Protein AF-A0A5F1ZNI3-F1 (afdb_monomer)

Solvent-accessible surface area (backbone atoms only — 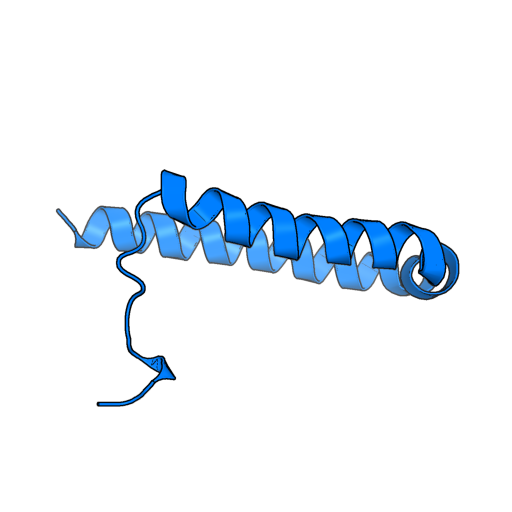not comparable to full-atom values): 4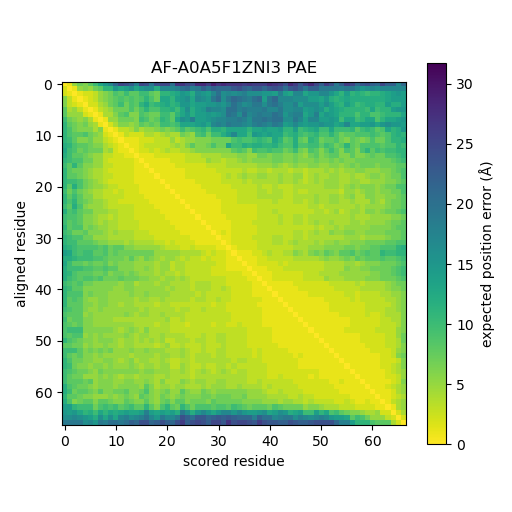053 Å² total; per-residue (Å²): 136,60,80,92,75,60,80,81,84,69,50,77,73,67,44,46,62,55,51,51,56,56,50,50,53,53,51,50,46,52,72,76,41,42,78,67,49,60,79,44,43,67,63,54,49,52,54,49,53,54,49,50,55,50,51,53,51,52,50,54,51,51,64,61,71,76,108

Foldseek 3Di:
DDPVPDDDPDDPVNCVVVVVVVVVVVVVCCVPPVVVCVVVVVVVVVVVVVVVVVVVVVVVVVVVVVD

Secondary structure (DSSP, 8-state):
--GGG------TTTHHHHHHHHHHHHHHHHHHHHHHHHHTHHHHHHHHHHHHHHHHHHHHHHHHHT-

Organism: NCBI:txid2484983

Radius of gyration: 16.18 Å; Cα contacts (8 Å, |Δi|>4): 3; chains: 1; bounding box: 28×24×41 Å

pLDDT: mean 87.76, std 12.02, range [45.0, 98.25]

Mean predicted aligned error: 6.16 Å

Sequence (67 aa):
MNFFTKETSWSNAEFIVFKLCVASIYVLIGAYFSSFFLQYRIVITVVFAITVVWTVSLWLKKMRSTK

Structure (mmCIF, N/CA/C/O backbone):
data_AF-A0A5F1ZNI3-F1
#
_entry.id   AF-A0A5F1ZNI3-F1
#
loop_
_atom_site.group_PDB
_atom_site.id
_atom_site.type_symbol
_atom_site.label_atom_id
_atom_site.label_alt_id
_atom_site.label_comp_id
_atom_site.label_asym_id
_atom_site.label_entity_id
_atom_site.label_seq_id
_atom_site.pdbx_PDB_ins_code
_atom_site.Cartn_x
_atom_site.Cartn_y
_atom_site.Cartn_z
_atom_site.occupancy
_atom_site.B_iso_or_equiv
_atom_site.auth_seq_id
_atom_site.auth_comp_id
_atom_site.auth_asym_id
_atom_site.auth_atom_id
_atom_site.pdbx_PDB_model_num
ATOM 1 N N . MET A 1 1 ? 0.231 11.423 25.389 1.00 45.00 1 MET A N 1
ATOM 2 C CA . MET A 1 1 ? -0.590 10.640 24.434 1.00 45.00 1 MET A CA 1
ATOM 3 C C . MET A 1 1 ? 0.154 10.592 23.111 1.00 45.00 1 MET A C 1
ATOM 5 O O . MET A 1 1 ? 0.548 11.648 22.636 1.00 45.00 1 MET A O 1
ATOM 9 N N . ASN A 1 2 ? 0.424 9.402 22.573 1.00 68.88 2 ASN A N 1
ATOM 10 C CA . ASN A 1 2 ? 1.259 9.238 21.383 1.00 68.88 2 ASN A CA 1
ATOM 11 C C . ASN A 1 2 ? 0.400 9.417 20.116 1.00 68.88 2 ASN A C 1
ATOM 13 O O . ASN A 1 2 ? -0.688 8.850 20.036 1.00 68.88 2 ASN A O 1
ATOM 17 N N . PHE A 1 3 ? 0.854 10.201 19.134 1.00 68.31 3 PHE A N 1
ATOM 18 C CA . PHE A 1 3 ? 0.110 10.445 17.883 1.00 68.31 3 PHE A CA 1
ATOM 19 C C . PHE A 1 3 ? -0.237 9.130 17.161 1.00 68.31 3 PHE A C 1
ATOM 21 O O . PHE A 1 3 ? -1.338 8.962 16.646 1.00 68.31 3 PHE A O 1
ATOM 28 N N . PHE A 1 4 ? 0.672 8.157 17.234 1.00 65.75 4 PHE A N 1
ATOM 29 C CA . PHE A 1 4 ? 0.561 6.842 16.602 1.00 65.75 4 PHE A CA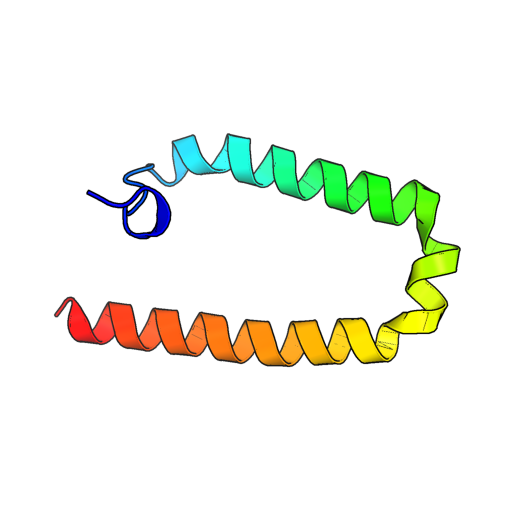 1
ATOM 30 C C . PHE A 1 4 ? -0.484 5.904 17.219 1.00 65.75 4 PHE A C 1
ATOM 32 O O . PHE A 1 4 ? -0.830 4.900 16.607 1.00 65.75 4 PHE A O 1
ATOM 39 N N . THR A 1 5 ? -0.983 6.200 18.422 1.00 69.19 5 THR A N 1
ATOM 40 C CA . THR A 1 5 ? -1.982 5.365 19.110 1.00 69.19 5 THR A CA 1
ATOM 41 C C . THR A 1 5 ? -3.372 5.998 19.112 1.00 69.19 5 THR A C 1
ATOM 43 O O . THR A 1 5 ? -4.277 5.475 19.756 1.00 69.19 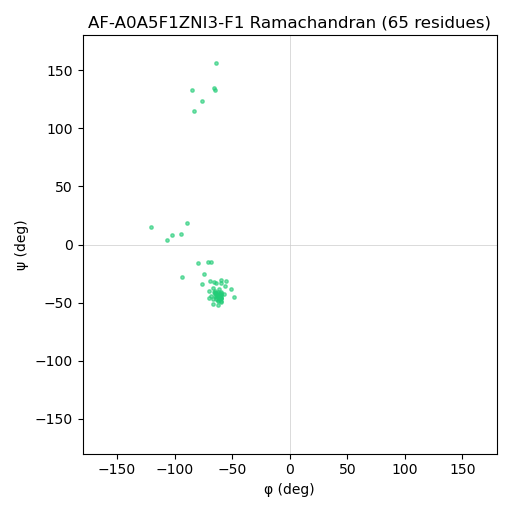5 THR A O 1
ATOM 46 N N . LYS A 1 6 ? -3.550 7.150 18.451 1.00 75.88 6 LYS A N 1
ATOM 47 C CA . LYS A 1 6 ? -4.835 7.848 18.411 1.00 75.88 6 LYS A CA 1
ATOM 48 C C . LYS A 1 6 ? -5.711 7.242 17.319 1.00 75.88 6 LYS A C 1
ATOM 50 O O . LYS A 1 6 ? -5.396 7.343 16.137 1.00 75.88 6 LYS A O 1
ATOM 55 N N . GLU A 1 7 ? -6.816 6.623 17.721 1.00 69.75 7 GLU A N 1
ATOM 56 C CA . GLU A 1 7 ? -7.823 6.156 16.773 1.00 69.75 7 GLU A CA 1
ATOM 57 C C . GLU A 1 7 ? -8.476 7.361 16.077 1.00 69.75 7 GLU A C 1
ATOM 59 O O . GLU A 1 7 ? -8.802 8.371 16.706 1.00 69.75 7 GLU A O 1
ATOM 64 N N . THR A 1 8 ? -8.628 7.272 14.757 1.00 69.44 8 THR A N 1
ATOM 65 C CA . THR A 1 8 ? -9.384 8.257 13.981 1.00 69.44 8 THR A CA 1
ATOM 66 C C . THR A 1 8 ? -10.877 8.009 14.195 1.00 69.44 8 THR A C 1
ATOM 68 O O . THR A 1 8 ? -11.364 6.905 13.967 1.00 69.44 8 THR A O 1
ATOM 71 N N . SER A 1 9 ? -11.602 9.033 14.652 1.00 72.12 9 SER A N 1
ATOM 72 C CA . SER A 1 9 ? -13.054 8.990 14.876 1.00 72.12 9 SER A CA 1
ATOM 73 C C . SER A 1 9 ? -13.860 9.391 13.637 1.00 72.12 9 SER A C 1
ATOM 75 O O . SER A 1 9 ? -15.009 9.807 13.770 1.00 72.12 9 SER A O 1
ATOM 77 N N . TRP A 1 10 ? -13.248 9.364 12.449 1.00 77.00 10 TRP A N 1
ATOM 78 C CA . TRP A 1 10 ? -13.887 9.855 11.232 1.00 77.00 10 TRP A CA 1
ATOM 79 C C . TRP A 1 10 ? -15.090 8.989 10.884 1.00 77.00 10 TRP A C 1
ATOM 81 O O . TRP A 1 10 ? -15.007 7.758 10.843 1.00 77.00 10 TRP A O 1
ATOM 91 N N . SER A 1 11 ? -16.204 9.644 10.582 1.00 79.50 11 SER A N 1
ATOM 92 C CA . SER A 1 11 ? -17.344 8.973 9.977 1.00 79.50 11 SER A CA 1
ATOM 93 C C . SER A 1 11 ? -16.971 8.451 8.583 1.00 79.50 11 SER A C 1
ATOM 95 O O . SER A 1 11 ? -16.082 8.974 7.903 1.00 79.50 11 SER A O 1
ATOM 97 N N . ASN A 1 12 ? -17.684 7.425 8.108 1.00 79.25 12 ASN A N 1
ATOM 98 C CA . ASN A 1 12 ? -17.453 6.871 6.768 1.00 79.25 12 ASN A CA 1
ATOM 99 C C . ASN A 1 12 ? -17.555 7.931 5.659 1.00 79.25 12 ASN A C 1
ATOM 101 O O . ASN A 1 12 ? -16.862 7.802 4.653 1.00 79.25 12 ASN A O 1
ATOM 105 N N . ALA A 1 13 ? -18.397 8.952 5.846 1.00 82.69 13 ALA A N 1
ATOM 106 C CA . ALA A 1 13 ? -18.580 10.047 4.899 1.00 82.69 13 ALA A CA 1
ATOM 107 C C . ALA A 1 13 ? -17.348 10.964 4.837 1.00 82.69 13 ALA A C 1
ATOM 109 O O . ALA A 1 13 ? -16.854 11.252 3.750 1.00 82.69 13 ALA A O 1
ATOM 110 N N . GLU A 1 14 ? -16.791 11.351 5.987 1.00 83.69 14 GLU A N 1
ATOM 111 C CA . GLU A 1 14 ? -15.563 12.161 6.058 1.00 83.69 14 GLU A CA 1
ATOM 112 C C . GLU A 1 14 ? -14.360 11.403 5.482 1.00 83.69 14 GLU A C 1
ATOM 114 O O . GLU A 1 14 ? -13.492 11.973 4.819 1.00 83.69 14 GLU A O 1
ATOM 119 N N . PHE A 1 15 ? -14.342 10.080 5.650 1.00 85.75 15 PHE A N 1
ATOM 120 C CA . PHE A 1 15 ? -13.280 9.227 5.131 1.00 85.75 15 PHE A CA 1
ATOM 121 C C . PHE A 1 15 ? -13.263 9.120 3.592 1.00 85.75 15 PHE A C 1
ATOM 123 O O . PHE A 1 15 ? -12.249 8.715 3.021 1.00 85.75 15 PHE A O 1
ATOM 130 N N . ILE A 1 16 ? -14.330 9.526 2.888 1.00 91.75 16 ILE A N 1
ATOM 131 C CA . ILE A 1 16 ? -14.384 9.517 1.412 1.00 91.75 16 ILE A CA 1
ATOM 132 C C . ILE A 1 16 ? -13.327 10.444 0.806 1.00 91.75 16 ILE A C 1
ATOM 134 O O . ILE A 1 16 ? -12.644 10.042 -0.135 1.00 91.75 16 ILE A O 1
ATOM 138 N N . VAL A 1 17 ? -13.147 11.651 1.351 1.00 89.75 17 VAL A N 1
ATOM 139 C CA . VAL A 1 17 ? -12.165 12.622 0.831 1.00 89.75 17 VAL A CA 1
ATOM 140 C C . VAL A 1 17 ? -10.752 12.045 0.909 1.00 89.75 17 VAL A C 1
ATOM 142 O O . VAL A 1 17 ? -9.981 12.123 -0.048 1.00 89.75 17 VAL A O 1
ATOM 145 N N . PHE A 1 18 ? -10.433 11.384 2.022 1.00 88.31 18 PHE A N 1
ATOM 146 C CA . PHE A 1 18 ? -9.154 10.707 2.192 1.00 88.31 18 PHE A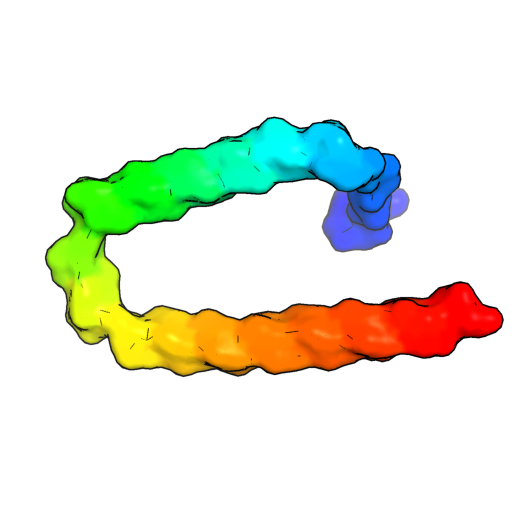 CA 1
ATOM 147 C C . PHE A 1 18 ? -8.990 9.530 1.218 1.00 88.31 18 PHE A C 1
ATOM 149 O O . PHE A 1 18 ? -7.948 9.416 0.574 1.00 88.31 18 PHE A O 1
ATOM 156 N N . LYS A 1 19 ? -10.024 8.692 1.038 1.00 90.06 19 LYS A N 1
ATOM 157 C CA . LYS A 1 19 ? -9.997 7.603 0.043 1.00 90.06 19 LYS A CA 1
ATOM 158 C C . LYS A 1 19 ? -9.738 8.121 -1.368 1.00 90.06 19 LYS A C 1
ATOM 160 O O . LYS A 1 19 ? -8.949 7.515 -2.083 1.00 90.06 19 LYS A O 1
ATOM 165 N N . LEU A 1 20 ? -10.368 9.230 -1.757 1.00 94.94 20 LEU A N 1
ATOM 166 C CA . LEU A 1 20 ? -10.155 9.851 -3.065 1.00 94.94 20 LEU A CA 1
ATOM 167 C C . LEU A 1 20 ? -8.726 10.384 -3.219 1.00 94.94 20 LEU A C 1
ATOM 169 O O . LEU A 1 20 ? -8.122 10.171 -4.266 1.00 94.94 20 LEU A O 1
ATOM 173 N N . CYS A 1 21 ? -8.167 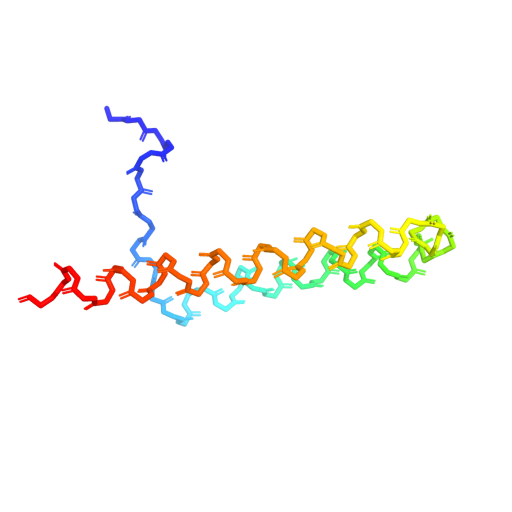11.011 -2.180 1.00 94.75 21 CYS A N 1
ATOM 174 C CA . CYS A 1 21 ? -6.774 11.470 -2.164 1.00 94.75 21 CYS A CA 1
ATOM 175 C C . CYS A 1 21 ? -5.777 10.311 -2.354 1.00 94.75 21 CYS A C 1
ATOM 177 O O . CYS A 1 21 ? -4.868 10.383 -3.178 1.00 94.75 21 CYS A O 1
ATOM 179 N N . VAL A 1 22 ? -5.967 9.203 -1.635 1.00 95.38 22 VAL A N 1
ATOM 180 C CA . VAL A 1 22 ? -5.098 8.022 -1.764 1.00 95.38 22 VAL A CA 1
ATOM 181 C C . VAL A 1 22 ? -5.305 7.320 -3.113 1.00 95.38 22 VAL A C 1
ATOM 183 O O . VAL A 1 22 ? -4.346 6.892 -3.753 1.00 95.38 22 VAL A O 1
ATOM 186 N N . ALA A 1 23 ? -6.547 7.222 -3.589 1.00 95.81 23 ALA A N 1
ATOM 187 C CA . ALA A 1 23 ? -6.839 6.630 -4.890 1.00 95.81 23 ALA A CA 1
ATOM 188 C C . ALA A 1 23 ? -6.208 7.433 -6.037 1.00 95.81 23 ALA A C 1
ATOM 190 O O . ALA A 1 23 ? -5.644 6.838 -6.955 1.00 95.81 23 ALA A O 1
ATOM 191 N N . SER A 1 24 ? -6.255 8.769 -5.983 1.00 96.94 24 SER A N 1
ATOM 192 C CA . SER A 1 24 ? -5.715 9.618 -7.046 1.00 96.94 24 SER A CA 1
ATOM 193 C C . SER A 1 24 ? -4.200 9.477 -7.184 1.00 96.94 24 SER A C 1
ATOM 195 O O . SER A 1 24 ? -3.712 9.344 -8.307 1.00 96.94 24 SER A O 1
ATOM 197 N N . ILE A 1 25 ? -3.450 9.406 -6.076 1.00 95.75 25 ILE A N 1
ATOM 198 C CA . ILE A 1 25 ? -1.999 9.198 -6.155 1.00 95.75 25 ILE A CA 1
ATOM 199 C C . ILE A 1 25 ? -1.650 7.809 -6.703 1.00 95.75 25 ILE A C 1
ATOM 201 O O . ILE A 1 25 ? -0.730 7.699 -7.509 1.00 95.75 25 ILE A O 1
ATOM 205 N N . TYR A 1 26 ? -2.406 6.755 -6.367 1.00 92.88 26 TYR A N 1
ATOM 206 C CA . TYR A 1 26 ? -2.185 5.431 -6.960 1.00 92.88 26 TYR A CA 1
ATOM 207 C C . TYR A 1 26 ? -2.455 5.408 -8.466 1.00 92.88 26 TYR A C 1
ATOM 209 O O . TYR A 1 26 ? -1.680 4.805 -9.209 1.00 92.88 26 TYR A O 1
ATOM 217 N N . VAL A 1 27 ? -3.500 6.100 -8.931 1.00 95.25 27 VAL A N 1
ATOM 218 C CA . VAL A 1 27 ? -3.774 6.252 -10.367 1.00 95.25 27 VAL A CA 1
ATOM 219 C C . VAL A 1 27 ? -2.640 7.012 -11.058 1.00 95.25 27 VAL A C 1
ATOM 221 O O . VAL A 1 27 ? -2.172 6.568 -12.104 1.00 95.25 27 VAL A O 1
ATOM 224 N N . LEU A 1 28 ? -2.147 8.105 -10.466 1.00 95.94 28 LEU A N 1
ATOM 225 C CA . LEU A 1 28 ? -1.009 8.857 -11.007 1.00 95.94 28 LEU A CA 1
ATOM 226 C C . LEU A 1 28 ? 0.257 7.996 -11.085 1.00 95.94 28 LEU A C 1
ATOM 228 O O . LEU A 1 28 ? 0.923 7.972 -12.118 1.00 95.94 28 LEU A O 1
ATOM 232 N N . ILE A 1 29 ? 0.568 7.245 -10.028 1.00 94.44 29 ILE A N 1
ATOM 233 C CA . ILE A 1 29 ? 1.716 6.333 -10.013 1.00 94.44 29 ILE A CA 1
ATOM 234 C C . ILE A 1 29 ? 1.574 5.277 -11.116 1.00 94.44 29 ILE A C 1
ATOM 236 O O . ILE A 1 29 ? 2.520 5.049 -11.869 1.00 94.44 29 ILE A O 1
ATOM 240 N N . GLY A 1 30 ? 0.394 4.668 -11.259 1.00 91.81 30 GLY A N 1
ATOM 241 C CA . GLY A 1 30 ? 0.122 3.702 -12.322 1.00 91.81 30 GLY A CA 1
ATOM 242 C C . GLY A 1 30 ? 0.248 4.302 -13.725 1.00 91.81 30 GLY A C 1
ATOM 243 O O . GLY A 1 30 ? 0.790 3.654 -14.615 1.00 91.81 30 GLY A O 1
ATOM 244 N N . ALA A 1 31 ? -0.189 5.547 -13.920 1.00 93.81 31 ALA A N 1
ATOM 245 C CA . ALA A 1 31 ? -0.121 6.225 -15.211 1.00 93.81 31 ALA A CA 1
ATOM 246 C C . ALA A 1 31 ? 1.322 6.553 -15.635 1.00 93.81 31 ALA A C 1
ATOM 248 O O . ALA A 1 31 ? 1.689 6.301 -16.781 1.00 93.81 31 ALA A O 1
ATOM 249 N N . TYR A 1 32 ? 2.150 7.074 -14.721 1.00 95.19 32 TYR A N 1
ATOM 250 C CA . TYR A 1 32 ? 3.498 7.560 -15.051 1.00 95.19 32 TYR A CA 1
ATOM 251 C C . TYR A 1 32 ? 4.617 6.529 -14.851 1.00 95.19 32 TYR A C 1
ATOM 253 O O . TYR A 1 32 ? 5.631 6.591 -15.541 1.00 95.19 32 TYR A O 1
ATOM 261 N N . PHE A 1 33 ? 4.457 5.574 -13.931 1.00 93.38 33 PHE A N 1
ATOM 262 C CA . PHE A 1 33 ? 5.530 4.660 -13.512 1.00 93.38 33 PHE A CA 1
ATOM 263 C C . PHE A 1 33 ? 5.205 3.179 -13.757 1.00 93.38 33 PHE A C 1
ATOM 265 O O . PHE A 1 33 ? 5.891 2.301 -13.231 1.00 93.38 33 PHE A O 1
ATOM 272 N N . SER A 1 34 ? 4.183 2.871 -14.562 1.00 89.88 34 SER A N 1
ATOM 273 C CA . SER A 1 34 ? 3.767 1.490 -14.869 1.00 89.88 34 SER A CA 1
ATOM 274 C C . SER A 1 34 ? 4.929 0.581 -15.282 1.00 89.88 34 SER A C 1
ATOM 276 O O . SER A 1 34 ? 5.045 -0.533 -14.772 1.00 89.88 34 SER A O 1
ATOM 278 N N . SER A 1 35 ? 5.821 1.059 -16.152 1.00 92.44 35 SER A N 1
ATOM 279 C CA . SER A 1 35 ? 6.988 0.307 -16.630 1.00 92.44 35 SER A CA 1
ATOM 280 C C . SER A 1 35 ? 7.932 -0.116 -15.500 1.00 92.44 35 SER A C 1
ATOM 282 O O . SER A 1 35 ? 8.388 -1.258 -15.483 1.00 92.44 35 SER A O 1
ATOM 284 N N . PHE A 1 36 ? 8.167 0.760 -14.520 1.00 91.31 36 PHE A N 1
ATOM 285 C CA . PHE A 1 36 ? 8.992 0.468 -13.349 1.00 91.31 36 PHE A CA 1
ATOM 286 C C . PHE A 1 36 ? 8.345 -0.598 -12.453 1.00 91.31 36 PHE A C 1
ATOM 288 O O . PHE A 1 36 ? 8.988 -1.572 -12.062 1.00 91.31 36 PHE A O 1
ATOM 295 N N . PHE A 1 37 ? 7.049 -0.463 -12.160 1.00 90.19 37 PHE A N 1
ATOM 296 C CA . PHE A 1 37 ? 6.352 -1.385 -11.257 1.00 90.19 37 PHE A CA 1
ATOM 297 C C . PHE A 1 37 ? 6.061 -2.758 -11.882 1.00 90.19 37 PHE A C 1
ATOM 299 O O . PHE A 1 37 ? 5.984 -3.754 -11.159 1.00 90.19 37 PHE A O 1
ATOM 306 N N . LEU A 1 38 ? 5.966 -2.859 -13.213 1.00 92.50 38 LEU A N 1
ATOM 307 C CA . LEU A 1 38 ? 5.743 -4.128 -13.920 1.00 92.50 38 LEU A CA 1
ATOM 308 C C . LEU A 1 38 ? 6.845 -5.171 -13.672 1.00 92.50 38 LEU A C 1
ATOM 310 O O . LEU A 1 38 ? 6.551 -6.374 -13.646 1.00 92.50 38 LEU A O 1
ATOM 314 N N . GLN A 1 39 ? 8.087 -4.730 -13.445 1.00 95.69 39 GLN A N 1
ATOM 315 C CA . GLN A 1 39 ? 9.206 -5.613 -13.099 1.00 95.69 39 GLN A CA 1
ATOM 316 C C . GLN A 1 39 ? 9.006 -6.283 -11.730 1.00 95.69 39 GLN A C 1
ATOM 318 O O . GLN A 1 39 ? 9.371 -7.442 -11.545 1.00 95.69 39 GLN A O 1
ATOM 323 N N . TYR A 1 40 ? 8.351 -5.593 -10.794 1.00 94.75 40 TYR A N 1
ATOM 324 C CA . TYR A 1 40 ? 8.132 -6.051 -9.418 1.00 94.75 40 TYR A CA 1
ATOM 325 C C . TYR A 1 40 ? 6.720 -6.590 -9.173 1.00 94.75 40 TYR A C 1
ATOM 327 O O . TYR A 1 40 ? 6.365 -6.889 -8.032 1.00 94.75 40 TYR A O 1
ATOM 335 N N . ARG A 1 41 ? 5.908 -6.756 -10.227 1.00 93.25 41 ARG A N 1
ATOM 336 C CA . ARG A 1 41 ? 4.488 -7.132 -10.121 1.00 93.25 41 ARG A CA 1
ATOM 337 C C . ARG A 1 41 ? 4.242 -8.362 -9.246 1.00 93.25 41 ARG A C 1
ATOM 339 O O . ARG A 1 41 ? 3.274 -8.374 -8.496 1.00 93.25 41 ARG A O 1
ATOM 346 N N . ILE A 1 42 ? 5.116 -9.372 -9.308 1.00 96.19 42 ILE A N 1
ATOM 347 C CA . ILE A 1 42 ? 4.976 -10.605 -8.519 1.00 96.19 42 ILE A CA 1
ATOM 348 C C . ILE A 1 42 ? 5.143 -10.288 -7.032 1.00 96.19 42 ILE A C 1
ATOM 350 O O . ILE A 1 42 ? 4.269 -10.617 -6.237 1.00 96.19 42 ILE A O 1
ATOM 354 N N . VAL A 1 43 ? 6.220 -9.587 -6.666 1.00 96.81 43 VAL A N 1
ATOM 355 C CA . VAL A 1 43 ? 6.499 -9.195 -5.277 1.00 96.81 43 VAL A CA 1
ATOM 356 C C . VAL A 1 43 ? 5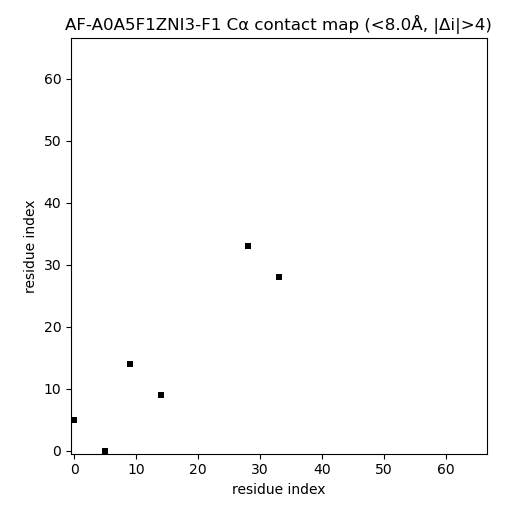.374 -8.317 -4.731 1.00 96.81 43 VAL A C 1
ATOM 358 O O . VAL A 1 43 ? 4.846 -8.595 -3.658 1.00 96.81 43 VAL A O 1
ATOM 361 N N . ILE A 1 44 ? 4.946 -7.310 -5.497 1.00 94.69 44 ILE A N 1
ATOM 362 C CA . ILE A 1 44 ? 3.851 -6.405 -5.116 1.00 94.69 44 ILE A CA 1
ATOM 363 C C . ILE A 1 44 ? 2.547 -7.183 -4.914 1.00 94.69 44 ILE A C 1
ATOM 365 O O . ILE A 1 44 ? 1.848 -6.962 -3.928 1.00 94.69 44 ILE A O 1
ATOM 369 N N . THR A 1 45 ? 2.239 -8.132 -5.802 1.00 95.38 45 THR A N 1
ATOM 370 C CA . THR A 1 45 ? 1.028 -8.961 -5.700 1.00 95.38 45 THR A CA 1
ATOM 371 C C . THR A 1 45 ? 1.064 -9.866 -4.471 1.00 95.38 45 THR A C 1
ATOM 373 O O . THR A 1 45 ? 0.056 -9.998 -3.781 1.00 95.38 45 THR A O 1
ATOM 376 N N . VAL A 1 46 ? 2.218 -10.458 -4.150 1.00 98.00 46 VAL A N 1
ATOM 377 C CA . VAL A 1 46 ? 2.382 -11.286 -2.945 1.00 98.00 46 VAL A CA 1
ATOM 378 C C . VAL A 1 46 ? 2.188 -10.447 -1.683 1.00 98.00 46 VAL A C 1
ATOM 380 O O . VAL A 1 46 ? 1.421 -10.835 -0.801 1.00 98.00 46 VAL A O 1
ATOM 383 N N . VAL A 1 47 ? 2.820 -9.271 -1.611 1.00 97.62 47 VAL A N 1
ATOM 384 C CA . VAL A 1 47 ? 2.642 -8.338 -0.487 1.00 97.62 47 VAL A CA 1
ATOM 385 C C . VAL A 1 47 ? 1.175 -7.925 -0.358 1.00 97.62 47 VAL A C 1
ATOM 387 O O . VAL A 1 47 ? 0.626 -7.949 0.745 1.00 97.62 47 VAL A O 1
ATOM 390 N N . PHE A 1 48 ? 0.506 -7.614 -1.470 1.00 95.44 48 PHE A N 1
ATOM 391 C CA . PHE A 1 48 ? -0.919 -7.290 -1.480 1.00 95.44 48 PHE A CA 1
ATOM 392 C C . PHE A 1 48 ? -1.778 -8.445 -0.945 1.00 95.44 48 PHE A C 1
ATOM 394 O O . PHE A 1 48 ? -2.575 -8.246 -0.034 1.00 95.44 48 PHE A O 1
ATOM 401 N N . ALA A 1 49 ? -1.582 -9.671 -1.434 1.00 97.81 49 ALA A N 1
ATOM 402 C CA . ALA A 1 49 ? -2.358 -10.827 -0.986 1.00 97.81 49 ALA A CA 1
ATOM 403 C C . ALA A 1 49 ? -2.197 -11.089 0.523 1.00 97.81 49 ALA A C 1
ATOM 405 O O . ALA A 1 49 ? -3.189 -11.258 1.235 1.00 97.81 49 ALA A O 1
ATOM 406 N N . ILE A 1 50 ? -0.959 -11.058 1.030 1.00 98.25 50 ILE A N 1
ATOM 407 C CA . ILE A 1 50 ? -0.672 -11.251 2.460 1.00 98.25 50 ILE A CA 1
ATOM 408 C C . ILE A 1 50 ? -1.340 -10.153 3.294 1.00 98.25 50 ILE A C 1
ATOM 410 O O . ILE A 1 50 ? -1.999 -10.439 4.296 1.00 98.25 50 ILE A O 1
ATOM 414 N N . THR A 1 51 ? -1.204 -8.894 2.877 1.00 97.19 51 THR A N 1
ATOM 415 C CA . THR A 1 51 ? -1.759 -7.752 3.616 1.00 97.19 51 THR A CA 1
ATOM 416 C C . THR A 1 51 ? -3.284 -7.709 3.583 1.00 97.19 51 THR A C 1
ATOM 418 O O . THR A 1 51 ? -3.885 -7.319 4.584 1.00 97.19 51 THR A O 1
ATOM 421 N N . VAL A 1 52 ? -3.933 -8.182 2.514 1.00 97.44 52 VAL A N 1
ATOM 422 C CA . VAL A 1 52 ? -5.396 -8.353 2.470 1.00 97.44 52 VAL A CA 1
ATOM 423 C C . VAL A 1 52 ? -5.844 -9.369 3.517 1.00 97.44 52 VAL A C 1
ATOM 425 O O . VAL A 1 52 ? -6.700 -9.054 4.346 1.00 97.44 52 VAL A O 1
ATOM 428 N N . VAL A 1 53 ? -5.234 -10.559 3.539 1.00 97.50 53 VAL A N 1
ATOM 429 C CA . VAL A 1 53 ? -5.570 -11.605 4.521 1.00 97.50 53 VAL A CA 1
ATOM 430 C C . VAL A 1 53 ? -5.342 -11.105 5.948 1.00 97.50 53 VAL A C 1
ATOM 432 O O . VAL A 1 53 ? -6.193 -11.298 6.822 1.00 97.50 53 VAL A O 1
ATOM 435 N N . TRP A 1 54 ? -4.226 -10.415 6.186 1.00 97.88 54 TRP A N 1
ATOM 436 C CA . TRP A 1 54 ? -3.906 -9.836 7.488 1.00 97.88 54 TRP A CA 1
ATOM 437 C C . TRP A 1 54 ? -4.939 -8.789 7.917 1.00 97.88 54 TRP A C 1
ATOM 439 O O . TRP A 1 54 ? -5.459 -8.849 9.032 1.00 97.88 54 TRP A O 1
ATOM 449 N N . THR A 1 55 ? -5.280 -7.858 7.023 1.00 94.50 55 THR A N 1
ATOM 450 C CA . THR A 1 55 ? -6.259 -6.791 7.279 1.00 94.50 55 THR A CA 1
ATOM 451 C C . THR A 1 55 ? -7.628 -7.363 7.624 1.00 94.50 55 THR A C 1
ATOM 453 O O . THR A 1 55 ? -8.214 -6.987 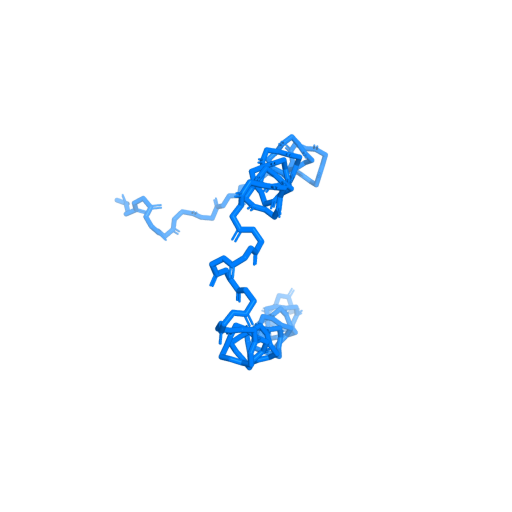8.639 1.00 94.50 55 THR A O 1
ATOM 456 N N . VAL A 1 56 ? -8.121 -8.321 6.832 1.00 95.44 56 VAL A N 1
ATOM 457 C CA . VAL A 1 56 ? -9.406 -8.986 7.092 1.00 95.44 56 VAL A CA 1
ATOM 458 C C . VAL A 1 56 ? -9.368 -9.730 8.427 1.00 95.44 56 VAL A C 1
ATOM 460 O O . VAL A 1 56 ? -10.311 -9.638 9.211 1.00 95.44 56 VAL A O 1
ATOM 463 N N . SER A 1 57 ? -8.261 -10.404 8.744 1.00 95.88 57 SER A N 1
ATOM 464 C CA . SER A 1 57 ? -8.098 -11.111 10.018 1.00 95.88 57 SER A CA 1
ATOM 465 C C . SER A 1 57 ? -8.137 -10.163 11.221 1.00 95.88 57 SER A C 1
ATOM 467 O O . SER A 1 57 ? -8.799 -10.460 12.217 1.00 95.88 57 SER A O 1
ATOM 469 N N . LEU A 1 58 ? -7.459 -9.011 11.140 1.00 94.19 58 LEU A N 1
ATOM 470 C CA . LEU A 1 58 ? -7.516 -7.974 12.174 1.00 94.19 58 LEU A CA 1
ATOM 471 C C . LEU A 1 58 ? -8.926 -7.403 12.322 1.00 94.19 58 LEU A C 1
ATOM 473 O O . LEU A 1 58 ? -9.403 -7.238 13.445 1.00 94.19 58 LEU A O 1
ATOM 477 N N . TRP A 1 59 ? -9.608 -7.142 11.207 1.00 91.06 59 TRP A N 1
ATOM 478 C CA . TRP A 1 59 ? -10.969 -6.620 11.228 1.00 91.06 59 TRP A CA 1
ATOM 479 C C . TRP A 1 59 ? -11.934 -7.609 11.893 1.00 91.06 59 TRP A C 1
ATOM 481 O O . TRP A 1 59 ? -12.652 -7.235 12.821 1.00 91.06 59 TRP A O 1
ATOM 491 N N . LEU A 1 60 ? -11.889 -8.888 11.512 1.00 93.06 60 LEU A N 1
ATOM 492 C CA . LEU A 1 60 ? -12.703 -9.934 12.136 1.00 93.06 60 LEU A CA 1
ATOM 493 C C . LEU A 1 60 ? -12.420 -10.068 13.638 1.00 93.06 60 LEU A C 1
ATOM 495 O O . LEU A 1 60 ? -13.357 -10.199 14.425 1.00 93.06 60 LEU A O 1
ATOM 499 N N . LYS A 1 61 ? -11.147 -10.003 14.054 1.00 92.88 61 LYS A N 1
ATOM 500 C CA . LYS A 1 61 ? -10.771 -10.000 15.478 1.00 92.88 61 LYS A CA 1
ATOM 501 C C . LYS A 1 61 ? -11.362 -8.797 16.216 1.00 92.88 61 LYS A C 1
ATOM 503 O O . LYS A 1 61 ? -11.935 -8.983 17.287 1.00 92.88 61 LYS A O 1
ATOM 508 N N . LYS A 1 62 ? -11.283 -7.591 15.641 1.00 88.00 62 LYS A N 1
ATOM 509 C CA . LYS A 1 62 ? -11.827 -6.371 16.260 1.00 88.00 62 LYS A CA 1
ATOM 510 C C . LYS A 1 62 ? -13.350 -6.443 16.396 1.00 88.00 62 LYS A C 1
ATOM 512 O O . LYS A 1 62 ? -13.861 -6.230 17.485 1.00 88.00 62 LYS A O 1
ATOM 517 N N . MET A 1 63 ? -14.058 -6.884 15.354 1.00 86.81 63 MET A N 1
ATOM 518 C CA . MET A 1 63 ? -15.517 -7.081 15.393 1.00 86.81 63 MET A CA 1
ATOM 519 C C . MET A 1 63 ? -15.963 -8.096 16.455 1.00 86.81 63 MET A C 1
ATOM 521 O O . MET A 1 63 ? -17.039 -7.948 17.026 1.00 86.81 63 MET A O 1
ATOM 525 N N . ARG A 1 64 ? -15.157 -9.132 16.729 1.00 86.25 64 ARG A N 1
ATOM 526 C CA . ARG A 1 64 ? -15.445 -10.113 17.789 1.00 86.25 64 ARG A CA 1
ATOM 527 C C . ARG A 1 64 ? -15.156 -9.583 19.193 1.00 86.25 64 ARG A C 1
ATOM 529 O O . ARG A 1 64 ? -15.866 -9.964 20.108 1.00 86.25 64 ARG A O 1
ATOM 536 N N . SER A 1 65 ? -14.134 -8.743 19.357 1.00 77.31 65 SER A N 1
ATOM 537 C CA . SER A 1 65 ? -13.752 -8.162 20.653 1.00 77.31 65 SER A CA 1
ATOM 538 C C . SER A 1 65 ? -14.621 -6.972 21.076 1.00 77.31 65 SER A C 1
ATOM 540 O O . SER A 1 65 ? -14.540 -6.55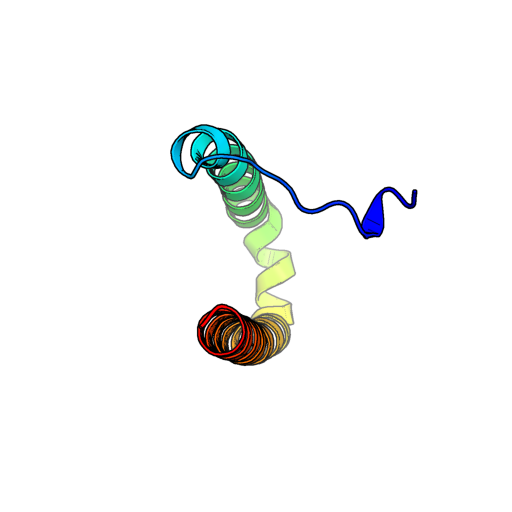7 22.226 1.00 77.31 65 SER A O 1
ATOM 542 N N . THR A 1 66 ? -15.386 -6.386 20.153 1.00 59.53 66 THR A N 1
ATOM 543 C CA . THR A 1 66 ? -16.344 -5.296 20.420 1.00 59.53 66 THR A CA 1
ATOM 544 C C . THR A 1 66 ? -17.774 -5.822 20.662 1.00 59.53 66 THR A C 1
ATOM 546 O O . THR A 1 66 ? -18.713 -5.033 20.730 1.00 59.53 66 THR A O 1
ATOM 549 N N . LYS A 1 67 ? -17.952 -7.144 20.797 1.00 46.47 67 LYS A N 1
ATOM 550 C CA . LYS A 1 67 ? -19.105 -7.738 21.492 1.00 46.47 67 LYS A CA 1
ATOM 551 C C . LYS A 1 67 ? -18.776 -7.887 22.969 1.00 46.47 67 LYS A C 1
ATOM 553 O O . LYS A 1 67 ? -19.706 -7.678 23.771 1.00 46.47 67 LYS A O 1
#